Protein AF-A0A7Y3XNS7-F1 (afdb_monomer_lite)

Radius of gyration: 19.47 Å; chains: 1; bounding box: 48×20×59 Å

pLDDT: mean 71.71, std 11.74, range [40.06, 89.25]

Secondary structure (DSSP, 8-state):
--S-SHHHHHHHHHHHHHHHHHHHHHHHHHHHHHHHHHHHHT-TTHHHHHHHHHHHHHHHHHHHHHHHHHHHHHHHT-

Foldseek 3Di:
DDPPCPVVVVVVVVVVVVVVVVVVCLLVCQQVVQVVVCVVVVDPPVSNVVSVVCSVVVVVVVVVVVVVVVVVVVVVVD

Structure (mmCIF, N/CA/C/O backbone):
data_AF-A0A7Y3XNS7-F1
#
_entry.id   AF-A0A7Y3XNS7-F1
#
loop_
_atom_site.group_PDB
_atom_site.id
_atom_site.type_symbol
_atom_site.label_atom_id
_atom_site.label_alt_id
_atom_site.label_comp_id
_atom_site.label_asym_id
_atom_site.label_entity_id
_atom_site.label_seq_id
_atom_site.pdbx_PDB_ins_code
_atom_site.Cartn_x
_atom_site.Cartn_y
_atom_site.Cartn_z
_atom_site.occupancy
_atom_site.B_iso_or_equiv
_atom_site.auth_seq_id
_atom_site.auth_comp_id
_atom_site.auth_asym_id
_atom_site.auth_atom_id
_atom_site.pdbx_PDB_model_num
ATOM 1 N N . MET A 1 1 ? 7.558 4.439 -43.415 1.00 44.91 1 MET A N 1
ATOM 2 C CA . MET A 1 1 ? 6.966 4.279 -42.068 1.00 44.91 1 MET A CA 1
ATOM 3 C C . MET A 1 1 ? 6.832 2.784 -41.810 1.00 44.91 1 MET A C 1
ATOM 5 O O . MET A 1 1 ? 6.169 2.111 -42.588 1.00 44.91 1 MET A O 1
ATOM 9 N N . ASN A 1 2 ? 7.605 2.255 -40.858 1.00 40.06 2 ASN A N 1
ATOM 10 C CA . ASN A 1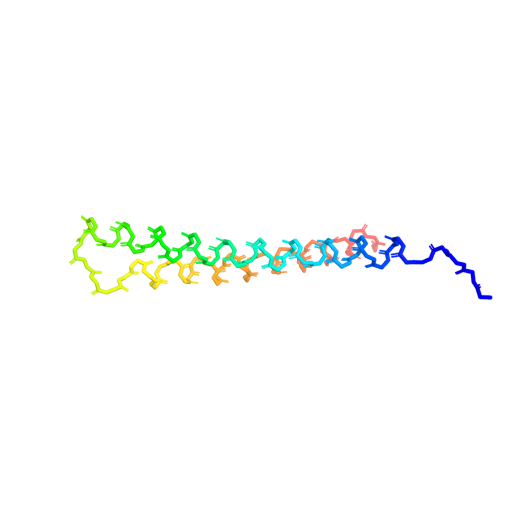 2 ? 7.865 0.822 -40.676 1.00 40.06 2 ASN A CA 1
ATOM 11 C C . ASN A 1 2 ? 6.756 0.155 -39.840 1.00 40.06 2 ASN A C 1
ATOM 13 O O . ASN A 1 2 ? 6.411 0.647 -38.773 1.00 40.06 2 ASN A O 1
ATOM 17 N N . GLN A 1 3 ? 6.203 -0.959 -40.320 1.00 55.62 3 GLN A N 1
ATOM 18 C CA . GLN A 1 3 ? 5.004 -1.624 -39.782 1.00 55.62 3 GLN A CA 1
ATOM 19 C C . GLN A 1 3 ? 5.308 -2.605 -38.626 1.00 55.62 3 GLN A C 1
ATOM 21 O O . GLN A 1 3 ? 4.713 -3.675 -38.557 1.00 55.62 3 GLN A O 1
ATOM 26 N N . ASN A 1 4 ? 6.237 -2.266 -37.722 1.00 52.31 4 ASN A N 1
ATOM 27 C CA . ASN A 1 4 ? 6.680 -3.164 -36.640 1.00 52.31 4 ASN A CA 1
ATOM 28 C C . ASN A 1 4 ? 6.652 -2.533 -35.229 1.00 52.31 4 ASN A C 1
ATOM 30 O O . ASN A 1 4 ? 7.373 -2.977 -34.343 1.00 52.31 4 ASN A O 1
ATOM 34 N N . ASP A 1 5 ? 5.831 -1.499 -35.008 1.00 56.25 5 ASP A N 1
ATOM 35 C CA . ASP A 1 5 ? 5.654 -0.872 -33.681 1.00 56.25 5 ASP A CA 1
ATOM 36 C C . ASP A 1 5 ? 4.372 -1.311 -32.957 1.00 56.25 5 ASP A C 1
ATOM 38 O O . ASP A 1 5 ? 4.303 -1.278 -31.731 1.00 56.25 5 ASP A O 1
ATOM 42 N N . SER A 1 6 ? 3.362 -1.802 -33.680 1.00 56.38 6 SER A N 1
ATOM 43 C CA . SER A 1 6 ? 2.060 -2.179 -33.109 1.00 56.38 6 SER A CA 1
ATOM 44 C C . SER A 1 6 ? 2.158 -3.310 -32.079 1.00 56.38 6 SER A C 1
ATOM 46 O O . SER A 1 6 ? 1.462 -3.276 -31.064 1.00 56.38 6 SER A O 1
ATOM 48 N N . GLY A 1 7 ? 3.070 -4.268 -32.274 1.00 57.22 7 GLY A N 1
ATOM 49 C CA . GLY A 1 7 ? 3.356 -5.312 -31.285 1.00 57.22 7 GLY A CA 1
ATOM 50 C C . GLY A 1 7 ? 4.041 -4.777 -30.023 1.00 57.22 7 GLY A C 1
ATOM 51 O O . GLY A 1 7 ? 3.747 -5.241 -28.923 1.00 57.22 7 GLY A O 1
ATOM 52 N N . ASN A 1 8 ? 4.902 -3.765 -30.154 1.00 62.53 8 ASN A N 1
ATOM 53 C CA . ASN A 1 8 ? 5.621 -3.170 -29.029 1.00 62.53 8 ASN A CA 1
ATOM 54 C C . ASN A 1 8 ? 4.748 -2.198 -28.232 1.00 62.53 8 ASN A C 1
ATOM 56 O O . ASN A 1 8 ? 4.791 -2.229 -27.007 1.00 62.53 8 ASN A O 1
ATOM 60 N N . THR A 1 9 ? 3.904 -1.394 -28.884 1.00 64.88 9 THR A N 1
ATOM 61 C CA . THR A 1 9 ? 2.957 -0.512 -28.187 1.00 64.88 9 THR A CA 1
ATOM 62 C C . THR A 1 9 ? 1.879 -1.315 -27.463 1.00 64.88 9 THR A C 1
ATOM 64 O O . THR A 1 9 ? 1.555 -0.988 -26.327 1.00 64.88 9 THR A O 1
ATOM 67 N N . PHE A 1 10 ? 1.365 -2.403 -28.053 1.00 68.00 10 PHE A N 1
ATOM 68 C CA . PHE A 1 10 ? 0.383 -3.268 -27.385 1.00 68.00 10 PHE A CA 1
ATOM 69 C C . PHE A 1 10 ? 1.000 -4.039 -26.209 1.00 68.00 10 PHE A C 1
ATOM 71 O O . PHE A 1 10 ? 0.373 -4.204 -25.164 1.00 68.00 10 PHE A O 1
ATOM 78 N N . ARG A 1 11 ? 2.265 -4.454 -26.335 1.00 66.88 11 ARG A N 1
ATOM 79 C CA . ARG A 1 11 ? 3.022 -5.090 -25.250 1.00 66.88 11 ARG A CA 1
ATOM 80 C C . ARG A 1 11 ? 3.389 -4.095 -24.144 1.00 66.88 11 ARG A C 1
ATOM 82 O O . ARG A 1 11 ? 3.279 -4.449 -22.975 1.00 66.88 11 ARG A O 1
ATOM 89 N N . ALA A 1 12 ? 3.741 -2.856 -24.490 1.00 65.44 12 ALA A N 1
ATOM 90 C CA . ALA A 1 12 ? 3.947 -1.764 -23.539 1.00 65.44 12 ALA A CA 1
ATOM 91 C C . ALA A 1 12 ? 2.643 -1.397 -22.812 1.00 65.44 12 ALA A C 1
ATOM 93 O O . ALA A 1 12 ? 2.642 -1.272 -21.594 1.00 65.44 12 ALA A O 1
ATOM 94 N N . LEU A 1 13 ? 1.517 -1.338 -23.527 1.00 70.69 13 LEU A N 1
ATOM 95 C CA . LEU A 1 13 ? 0.183 -1.174 -22.943 1.00 70.69 13 LEU A CA 1
ATOM 96 C C . LEU A 1 13 ? -0.174 -2.321 -21.996 1.00 70.69 13 LEU A C 1
ATOM 98 O O . LEU A 1 13 ? -0.664 -2.063 -20.902 1.00 70.69 13 LEU A O 1
ATOM 102 N N . GLY A 1 14 ? 0.106 -3.572 -22.371 1.00 71.00 14 GLY A N 1
ATOM 103 C CA . GLY A 1 14 ? -0.098 -4.732 -21.500 1.00 71.00 14 GLY A CA 1
ATOM 104 C C . GLY A 1 14 ? 0.769 -4.689 -20.237 1.00 71.00 14 GLY A C 1
ATOM 105 O O . GLY A 1 14 ? 0.277 -4.962 -19.144 1.00 71.00 14 GLY A O 1
ATOM 106 N N . LEU A 1 15 ? 2.033 -4.276 -20.362 1.00 63.94 15 LEU A N 1
ATOM 107 C CA . LEU A 1 15 ? 2.957 -4.093 -19.236 1.00 63.94 15 LEU A CA 1
ATOM 108 C C . LEU A 1 15 ? 2.505 -2.962 -18.295 1.00 63.94 15 LEU A C 1
ATOM 110 O O . LEU A 1 15 ? 2.433 -3.164 -17.084 1.00 63.94 15 LEU A O 1
ATOM 114 N N . THR A 1 16 ? 2.137 -1.795 -18.831 1.00 70.00 16 THR A N 1
ATOM 115 C CA . THR A 1 16 ? 1.659 -0.650 -18.039 1.00 70.00 16 THR A CA 1
ATOM 116 C C . THR A 1 16 ? 0.282 -0.909 -17.423 1.00 70.00 16 THR A C 1
ATOM 118 O O . THR A 1 16 ? 0.035 -0.540 -16.275 1.00 70.00 16 THR A O 1
ATOM 121 N N . SER A 1 17 ? -0.607 -1.605 -18.136 1.00 74.12 17 SER A N 1
ATOM 122 C CA . SER A 1 17 ? -1.898 -2.044 -17.599 1.00 74.12 17 SER A CA 1
ATOM 123 C C . SER A 1 17 ? -1.711 -3.041 -16.451 1.00 74.12 17 SER A C 1
ATOM 125 O O . SER A 1 17 ? -2.376 -2.917 -15.425 1.00 74.12 17 SER A O 1
ATOM 127 N N . GLY A 1 18 ? -0.736 -3.952 -16.563 1.00 79.81 18 GLY A N 1
ATOM 128 C CA . GLY A 1 18 ? -0.358 -4.874 -15.491 1.00 79.81 18 GLY A CA 1
ATOM 129 C C . GLY A 1 18 ? 0.098 -4.164 -14.213 1.00 79.81 18 GLY A C 1
ATOM 130 O O . GLY A 1 18 ? -0.281 -4.576 -13.120 1.00 79.81 18 GLY A O 1
ATOM 131 N N . MET A 1 19 ? 0.831 -3.053 -14.328 1.00 78.44 19 MET A N 1
ATOM 132 C CA . MET A 1 19 ? 1.236 -2.238 -13.172 1.00 78.44 19 MET A CA 1
ATOM 133 C C . MET A 1 19 ? 0.037 -1.575 -12.479 1.00 78.44 19 MET A C 1
ATOM 135 O O . MET A 1 19 ? -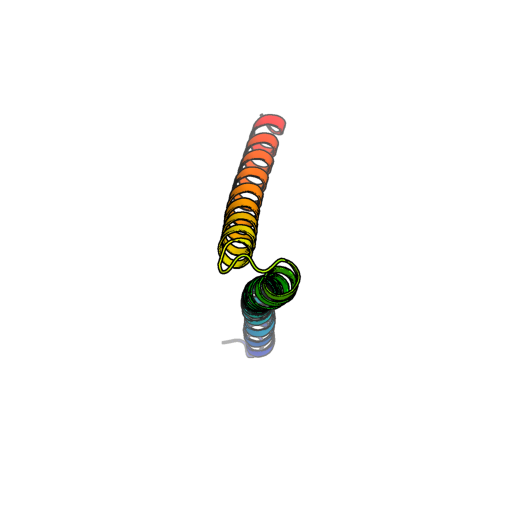0.068 -1.618 -11.252 1.00 78.44 19 MET A O 1
ATOM 139 N N . GLY A 1 20 ? -0.899 -1.015 -13.253 1.00 80.62 20 GLY A N 1
ATOM 140 C CA . GLY A 1 20 ? -2.145 -0.460 -12.715 1.00 80.62 20 GLY A CA 1
ATOM 141 C C . GLY A 1 20 ? -3.020 -1.527 -12.053 1.00 80.62 20 GLY A C 1
ATOM 142 O O . GLY A 1 20 ? -3.593 -1.291 -10.990 1.00 80.62 20 GLY A O 1
ATOM 143 N N . PHE A 1 21 ? -3.064 -2.728 -12.633 1.00 86.06 21 PHE A N 1
ATOM 144 C CA . PHE A 1 21 ? -3.778 -3.866 -12.065 1.00 86.06 21 PHE A CA 1
ATOM 145 C C . PHE A 1 21 ? -3.141 -4.352 -10.760 1.00 86.06 21 PHE A C 1
ATOM 147 O O . PHE A 1 21 ? -3.860 -4.638 -9.811 1.00 86.06 21 PHE A O 1
ATOM 154 N N . MET A 1 22 ? -1.809 -4.385 -10.672 1.00 80.88 22 MET A N 1
ATOM 155 C CA . MET A 1 22 ? -1.084 -4.736 -9.446 1.00 80.88 22 MET A CA 1
ATOM 156 C C . MET A 1 22 ? -1.394 -3.745 -8.313 1.00 80.88 22 MET A C 1
ATOM 158 O O . MET A 1 22 ? -1.670 -4.154 -7.188 1.00 80.88 22 MET A O 1
ATOM 162 N N . LEU A 1 23 ? -1.420 -2.445 -8.626 1.00 81.31 23 LEU A N 1
ATOM 163 C CA . LEU A 1 23 ? -1.822 -1.379 -7.703 1.00 81.31 23 LEU A CA 1
ATOM 164 C C . LEU A 1 23 ? -3.275 -1.536 -7.245 1.00 81.31 23 LEU A C 1
ATOM 166 O O . LEU A 1 23 ? -3.546 -1.528 -6.045 1.00 81.31 23 LEU A O 1
ATOM 170 N N . ALA A 1 24 ? -4.204 -1.727 -8.183 1.00 84.50 24 ALA A N 1
ATOM 171 C CA . ALA A 1 24 ? -5.612 -1.944 -7.871 1.00 84.50 24 ALA A CA 1
ATOM 172 C C . ALA A 1 24 ? -5.817 -3.214 -7.032 1.00 84.50 24 ALA A C 1
ATOM 174 O O . ALA A 1 24 ? -6.540 -3.182 -6.042 1.00 84.50 24 ALA A O 1
ATOM 175 N N . ALA A 1 25 ? -5.139 -4.312 -7.370 1.00 82.81 25 ALA A N 1
ATOM 176 C CA . ALA A 1 25 ? -5.184 -5.565 -6.625 1.00 82.81 25 ALA A CA 1
ATOM 177 C C . ALA A 1 25 ? -4.599 -5.416 -5.214 1.00 82.81 25 ALA A C 1
ATOM 179 O O . ALA A 1 25 ? -5.156 -5.969 -4.270 1.00 82.81 25 ALA A O 1
ATOM 180 N N . CYS A 1 26 ? -3.527 -4.638 -5.046 1.00 79.06 26 CYS A N 1
ATOM 181 C CA . CYS A 1 26 ? -2.943 -4.347 -3.738 1.00 79.06 26 CYS A CA 1
ATOM 182 C C . CYS A 1 26 ? -3.899 -3.515 -2.869 1.00 79.06 26 CYS A C 1
ATOM 184 O O . CYS A 1 26 ? -4.120 -3.842 -1.705 1.00 79.06 26 CYS A O 1
ATOM 186 N N . LEU A 1 27 ? -4.546 -2.497 -3.449 1.00 79.94 27 LEU A N 1
ATOM 187 C CA . LEU A 1 27 ? -5.547 -1.678 -2.760 1.00 79.94 27 LEU A CA 1
ATOM 188 C C . LEU A 1 27 ? -6.797 -2.481 -2.395 1.00 79.94 27 LEU A C 1
ATOM 190 O O . LEU A 1 27 ? -7.243 -2.433 -1.253 1.00 79.94 27 LEU A O 1
ATOM 194 N N . VAL A 1 28 ? -7.352 -3.242 -3.341 1.00 82.75 28 VAL A N 1
ATOM 195 C CA . VAL A 1 28 ? -8.535 -4.085 -3.115 1.00 82.75 28 VAL A CA 1
ATOM 196 C C . VAL A 1 28 ? -8.214 -5.186 -2.109 1.00 82.75 28 VAL A C 1
ATOM 198 O O . VAL A 1 28 ? -8.987 -5.395 -1.180 1.00 82.75 28 VAL A O 1
ATOM 201 N N . GLY A 1 29 ? -7.063 -5.847 -2.241 1.00 78.81 29 GLY A N 1
ATOM 202 C CA . GLY A 1 29 ? -6.596 -6.874 -1.312 1.00 78.81 29 GLY A CA 1
ATOM 203 C C . GL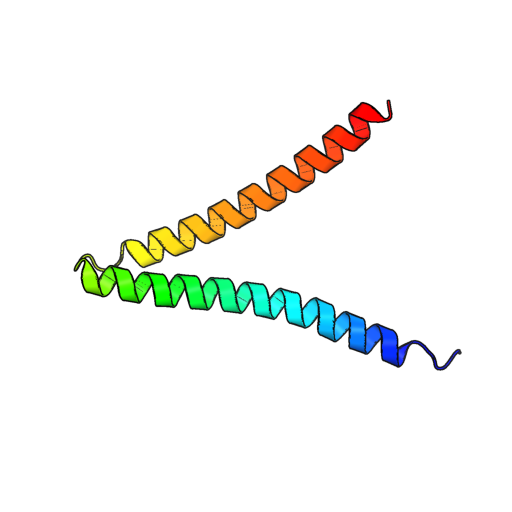Y A 1 29 ? -6.346 -6.325 0.093 1.00 78.81 29 GLY A C 1
ATOM 204 O O . GLY A 1 29 ? -6.785 -6.930 1.068 1.00 78.81 29 GLY A O 1
ATOM 205 N N . GLY A 1 30 ? -5.721 -5.152 0.207 1.00 72.19 30 GLY A N 1
ATOM 206 C CA . GLY A 1 30 ? -5.510 -4.458 1.478 1.00 72.19 30 GLY A CA 1
ATOM 207 C C . GLY A 1 30 ? -6.819 -4.002 2.122 1.00 72.19 30 GLY A C 1
ATOM 208 O O . GLY A 1 30 ? -7.014 -4.199 3.317 1.00 72.19 30 GLY A O 1
ATOM 209 N N . TYR A 1 31 ? -7.755 -3.482 1.327 1.00 71.94 31 TYR A N 1
ATOM 210 C CA . TYR A 1 31 ? -9.074 -3.049 1.786 1.00 71.94 31 TYR A CA 1
ATOM 211 C C . TYR A 1 31 ? -9.936 -4.222 2.271 1.00 71.94 31 TYR A C 1
ATOM 213 O O . TYR A 1 31 ? -10.489 -4.175 3.371 1.00 71.94 31 TYR A O 1
ATOM 221 N N . TYR A 1 32 ? -10.047 -5.289 1.474 1.00 72.00 32 TYR A N 1
ATOM 222 C CA . TYR A 1 32 ? -10.862 -6.456 1.822 1.00 72.00 32 TYR A CA 1
ATOM 223 C C . TYR A 1 32 ? -10.220 -7.296 2.925 1.00 72.00 32 TYR 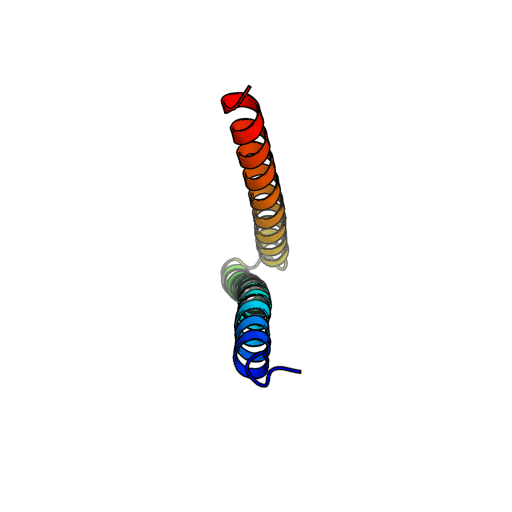A C 1
ATOM 225 O O . TYR A 1 32 ? -10.910 -7.716 3.853 1.00 72.00 32 TYR A O 1
ATOM 233 N N . GLY A 1 33 ? -8.901 -7.501 2.863 1.00 68.94 33 GLY A N 1
ATOM 234 C CA . GLY A 1 33 ? -8.140 -8.144 3.933 1.00 68.94 33 GLY A CA 1
ATOM 235 C C . GLY A 1 33 ? -8.223 -7.345 5.232 1.00 68.94 33 GLY A C 1
ATOM 236 O O . GLY A 1 33 ? -8.413 -7.922 6.302 1.00 68.94 33 GLY A O 1
ATOM 237 N N . GLY A 1 34 ? -8.196 -6.015 5.116 1.00 65.00 34 GLY A N 1
ATOM 238 C CA . GLY A 1 34 ? -8.402 -5.084 6.213 1.00 65.00 34 GLY A CA 1
ATOM 239 C C . GLY A 1 34 ? -9.781 -5.231 6.849 1.00 65.00 34 GLY A C 1
ATOM 240 O O . GLY A 1 34 ? -9.884 -5.511 8.039 1.00 65.00 34 GLY A O 1
ATOM 241 N N . ARG A 1 35 ? -10.853 -5.146 6.052 1.00 65.69 35 ARG A N 1
ATOM 242 C CA . ARG A 1 35 ? -12.232 -5.347 6.532 1.00 65.69 35 ARG A CA 1
ATOM 243 C C . ARG A 1 35 ? -12.457 -6.720 7.168 1.00 65.69 35 ARG A C 1
ATOM 245 O O . ARG A 1 35 ? -13.187 -6.808 8.151 1.00 65.69 35 ARG A O 1
ATOM 252 N N . TYR A 1 36 ? -11.876 -7.784 6.612 1.00 63.28 36 TYR A N 1
ATOM 253 C CA . TYR A 1 36 ? -12.071 -9.143 7.127 1.00 63.28 36 TYR A CA 1
ATOM 254 C C . TYR A 1 36 ? -11.435 -9.333 8.511 1.00 63.28 36 TYR A C 1
ATOM 256 O O . TYR A 1 36 ? -12.039 -9.943 9.393 1.00 63.28 36 TYR A O 1
ATOM 264 N N . LEU A 1 37 ? -10.242 -8.773 8.728 1.00 61.16 37 LEU A N 1
ATOM 265 C CA . LEU A 1 37 ? -9.617 -8.759 10.050 1.00 61.16 37 LEU A CA 1
ATOM 266 C C . LEU A 1 37 ? -10.369 -7.833 11.020 1.00 61.16 37 LEU A C 1
ATOM 268 O O . LEU A 1 37 ? -10.581 -8.221 12.164 1.00 61.16 37 LEU A O 1
ATOM 272 N N . ASP A 1 38 ? -10.831 -6.664 10.568 1.00 57.00 38 ASP A N 1
ATOM 273 C CA . ASP A 1 38 ? -11.598 -5.702 11.377 1.00 57.00 38 ASP A CA 1
ATOM 274 C C . ASP A 1 38 ? -12.897 -6.327 11.928 1.00 57.00 38 ASP A C 1
ATOM 276 O O . ASP A 1 38 ? -13.172 -6.263 13.127 1.00 57.00 38 ASP A O 1
ATOM 280 N N . SER A 1 39 ? -13.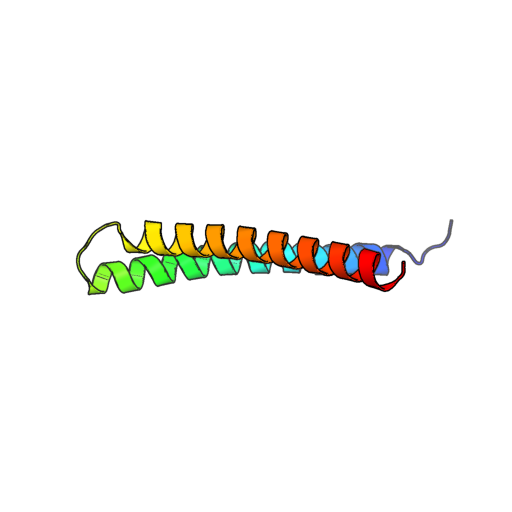611 -7.092 11.090 1.00 60.75 39 SER A N 1
ATOM 281 C CA . SER A 1 39 ? -14.798 -7.866 11.486 1.00 60.75 39 SER A CA 1
ATOM 282 C C . SER A 1 39 ? -14.510 -8.950 12.531 1.00 60.75 39 SER A C 1
ATOM 284 O O . SER A 1 39 ? -15.433 -9.390 13.216 1.00 60.75 39 SER A O 1
ATOM 286 N N . LYS A 1 40 ? -13.256 -9.405 12.650 1.00 60.44 40 LYS A N 1
ATOM 287 C CA . LYS A 1 40 ? -12.835 -10.399 13.646 1.00 60.44 40 LYS A CA 1
ATOM 288 C C . LYS A 1 40 ? -12.440 -9.759 14.982 1.00 60.44 40 LYS A C 1
ATOM 290 O O . LYS A 1 40 ? -12.497 -10.438 16.003 1.00 60.44 40 LYS A O 1
ATOM 295 N N . PHE A 1 41 ? -12.051 -8.480 14.972 1.00 62.66 41 PHE A N 1
ATOM 296 C CA . PHE A 1 41 ? -11.611 -7.724 16.152 1.00 62.66 41 PHE A CA 1
ATOM 297 C C . PHE A 1 41 ? -12.676 -6.771 16.726 1.00 62.66 41 PHE A C 1
ATOM 299 O O . PHE A 1 41 ? -12.541 -6.353 17.872 1.00 62.66 41 PHE A O 1
ATOM 306 N N . GLY A 1 42 ? -13.754 -6.470 15.990 1.00 59.09 42 GLY A N 1
ATOM 307 C CA . GLY A 1 42 ? -14.907 -5.717 16.509 1.00 59.09 42 GLY A CA 1
ATOM 308 C C . GLY A 1 42 ? -14.663 -4.215 16.714 1.00 59.09 42 GLY A C 1
ATOM 309 O O . GLY A 1 42 ? -15.415 -3.570 17.440 1.00 59.09 42 GLY A O 1
ATOM 310 N N . THR A 1 43 ? -13.620 -3.656 16.094 1.00 54.78 43 THR A N 1
ATOM 311 C CA . THR A 1 43 ? -13.226 -2.240 16.187 1.00 54.78 43 THR A CA 1
ATOM 312 C C . THR A 1 43 ? -13.365 -1.539 14.837 1.00 54.78 43 THR A C 1
ATOM 314 O O . THR A 1 43 ? -12.365 -1.170 14.219 1.00 54.78 43 THR A O 1
ATOM 317 N N . GLU A 1 44 ? -14.599 -1.325 14.383 1.00 53.47 44 GLU A N 1
ATOM 318 C CA . GLU A 1 44 ? -14.829 -0.492 13.199 1.00 53.47 44 GLU A CA 1
ATOM 319 C C . GLU A 1 44 ? -14.384 0.962 13.490 1.00 53.47 44 GLU A C 1
ATOM 321 O O . GLU A 1 44 ? -14.835 1.522 14.496 1.00 53.47 44 GLU A O 1
ATOM 326 N N . PRO A 1 45 ? -13.521 1.619 12.669 1.00 62.59 45 PRO A N 1
ATOM 327 C CA . PRO A 1 45 ? -12.872 1.175 11.426 1.00 62.59 45 PRO A CA 1
ATOM 328 C C . PRO A 1 45 ? -11.329 1.349 11.452 1.00 62.59 45 PRO A C 1
ATOM 330 O O . PRO A 1 45 ? -10.767 2.143 10.690 1.00 62.59 45 PRO A O 1
ATOM 333 N N . TRP A 1 46 ? -10.612 0.641 12.329 1.00 63.84 46 TRP A N 1
ATOM 334 C CA . TRP A 1 46 ? -9.163 0.855 12.529 1.00 63.84 46 TRP A CA 1
ATOM 335 C C . TRP A 1 46 ? -8.270 0.146 11.509 1.00 63.84 46 TRP A C 1
ATOM 337 O O . TRP A 1 46 ? -7.232 0.675 11.110 1.00 63.84 46 TRP A O 1
ATOM 347 N N . LEU A 1 47 ? -8.650 -1.041 11.048 1.00 61.25 47 LEU A N 1
ATOM 348 C CA . LEU A 1 47 ? -7.808 -1.858 10.172 1.00 61.25 47 LEU A CA 1
ATOM 349 C C . LEU A 1 47 ? -7.862 -1.387 8.713 1.00 61.25 47 LEU A C 1
ATOM 351 O O . LEU A 1 47 ? -6.901 -1.543 7.958 1.00 61.25 47 LEU A O 1
ATOM 355 N N . LEU A 1 48 ? -8.949 -0.708 8.340 1.00 65.38 48 LEU A N 1
ATOM 356 C CA . LEU A 1 48 ? -9.049 0.048 7.093 1.00 65.38 48 LEU A CA 1
ATOM 357 C C . LEU A 1 48 ? -8.009 1.183 7.083 1.00 65.38 48 LEU A C 1
ATOM 359 O O . LEU A 1 48 ? -7.239 1.293 6.134 1.00 65.38 48 LEU A O 1
ATOM 363 N N . ILE A 1 49 ? -7.894 1.937 8.182 1.00 67.94 49 ILE A N 1
ATOM 364 C CA . ILE A 1 49 ? -6.874 2.983 8.363 1.00 67.94 49 ILE A CA 1
ATOM 365 C C . ILE A 1 49 ? -5.466 2.373 8.381 1.00 67.94 49 ILE A C 1
ATOM 367 O O . ILE A 1 49 ? -4.566 2.913 7.743 1.00 67.94 49 ILE A O 1
ATOM 371 N N . ALA A 1 50 ? -5.273 1.230 9.048 1.00 72.69 50 ALA A N 1
ATOM 372 C CA . ALA A 1 50 ? -3.983 0.545 9.098 1.00 72.69 50 ALA A CA 1
ATOM 373 C C . ALA A 1 50 ? -3.522 0.070 7.714 1.00 72.69 50 ALA A C 1
ATOM 375 O O . ALA A 1 50 ? -2.372 0.294 7.358 1.00 72.69 50 ALA A O 1
ATOM 376 N N . SER A 1 51 ? -4.405 -0.537 6.915 1.00 67.81 51 SER A N 1
ATOM 377 C CA . SER A 1 51 ? -4.081 -0.989 5.554 1.00 67.81 51 SER A CA 1
ATOM 378 C C . SER A 1 51 ? -3.812 0.183 4.604 1.00 67.81 51 SER A C 1
ATOM 380 O O . SER A 1 51 ? -2.866 0.127 3.820 1.00 67.81 51 SER A O 1
ATOM 382 N N . LEU A 1 52 ? -4.564 1.283 4.734 1.00 74.44 52 LEU A N 1
ATOM 383 C CA . LEU A 1 52 ? -4.310 2.520 3.996 1.00 74.44 52 LEU A CA 1
ATOM 384 C C . LEU A 1 52 ? -2.950 3.122 4.374 1.00 74.44 52 LEU A C 1
ATOM 386 O O . LEU A 1 52 ? -2.172 3.480 3.494 1.00 74.44 52 LEU A O 1
ATOM 390 N N . LEU A 1 53 ? -2.647 3.191 5.675 1.00 79.56 53 LEU A N 1
ATOM 391 C CA . LEU A 1 53 ? -1.369 3.677 6.196 1.00 79.56 53 LEU A CA 1
ATOM 392 C C . LEU A 1 53 ? -0.209 2.785 5.768 1.00 79.56 53 LEU A C 1
ATOM 394 O O . LEU A 1 53 ? 0.833 3.311 5.403 1.00 79.56 53 LEU A O 1
ATOM 398 N N . LEU A 1 54 ? -0.376 1.462 5.773 1.00 79.31 54 LEU A N 1
ATOM 399 C CA . LEU A 1 54 ? 0.648 0.524 5.315 1.00 79.31 54 LEU A CA 1
ATOM 400 C C . LEU A 1 54 ? 0.888 0.648 3.813 1.00 79.31 54 LEU A C 1
ATOM 402 O O . LEU A 1 54 ? 2.037 0.633 3.387 1.00 79.31 54 LEU A O 1
ATOM 406 N N . CYS A 1 55 ? -0.168 0.803 3.015 1.00 80.06 55 CYS A N 1
ATOM 407 C CA . CYS A 1 55 ? -0.043 0.989 1.573 1.00 80.06 55 CYS A CA 1
ATOM 408 C C . CYS A 1 55 ? 0.630 2.332 1.247 1.00 80.06 55 CYS A C 1
ATOM 410 O O . CYS A 1 55 ? 1.529 2.392 0.408 1.00 80.06 55 CYS A O 1
ATOM 412 N N . LEU A 1 56 ? 0.244 3.398 1.953 1.00 83.69 56 LEU A N 1
ATOM 413 C CA . LEU A 1 56 ? 0.845 4.723 1.829 1.00 83.69 56 LEU A CA 1
ATOM 414 C C . LEU A 1 56 ? 2.313 4.714 2.275 1.00 83.69 56 LEU A C 1
ATOM 416 O O . LEU A 1 56 ? 3.182 5.190 1.549 1.00 83.69 56 LEU A O 1
ATOM 420 N N . ALA A 1 57 ? 2.604 4.133 3.439 1.00 85.25 57 ALA A N 1
ATOM 421 C CA . ALA A 1 57 ? 3.961 3.995 3.950 1.00 85.25 57 ALA A CA 1
ATOM 422 C C . ALA A 1 57 ? 4.817 3.134 3.017 1.00 85.25 57 ALA A C 1
ATOM 424 O O . ALA A 1 57 ? 5.937 3.518 2.705 1.00 85.25 57 ALA A O 1
ATOM 425 N N . GLY A 1 58 ? 4.285 2.017 2.515 1.00 85.38 58 GLY A N 1
ATOM 426 C CA . GLY A 1 58 ? 4.961 1.151 1.551 1.00 85.38 58 GLY A CA 1
ATOM 427 C C . GLY A 1 58 ? 5.325 1.890 0.264 1.00 85.38 58 GLY A C 1
ATOM 428 O O . GLY A 1 58 ? 6.473 1.823 -0.167 1.00 85.38 58 GLY A O 1
ATOM 429 N N . GLY A 1 59 ? 4.394 2.668 -0.298 1.00 81.75 59 GLY A N 1
ATOM 430 C CA . GLY A 1 59 ? 4.657 3.493 -1.481 1.00 81.75 59 GLY A CA 1
ATOM 431 C C . GLY A 1 59 ? 5.721 4.569 -1.241 1.00 81.75 59 GLY A C 1
ATOM 432 O O . GLY A 1 59 ? 6.621 4.743 -2.059 1.00 81.75 59 GLY A O 1
ATOM 433 N N . ILE A 1 60 ? 5.667 5.259 -0.098 1.00 87.75 60 ILE A N 1
ATOM 434 C CA . ILE A 1 60 ? 6.668 6.275 0.268 1.00 87.75 60 ILE A CA 1
ATOM 435 C C . ILE A 1 60 ? 8.047 5.634 0.485 1.00 87.75 60 ILE A C 1
ATOM 437 O O . ILE A 1 60 ? 9.057 6.179 0.038 1.00 87.75 60 ILE A O 1
ATOM 441 N N . LEU A 1 61 ? 8.107 4.480 1.155 1.00 88.12 61 LEU A N 1
ATOM 442 C CA . LEU A 1 61 ? 9.355 3.760 1.404 1.00 88.12 61 LEU A CA 1
ATOM 443 C C . LEU A 1 61 ? 9.998 3.273 0.105 1.00 88.12 61 LEU A C 1
ATOM 445 O O . LEU A 1 61 ? 11.203 3.449 -0.048 1.00 88.12 61 LEU A O 1
ATOM 449 N N . GLU A 1 62 ? 9.216 2.732 -0.830 1.00 87.25 62 GLU A N 1
ATOM 450 C CA . GLU A 1 62 ? 9.683 2.338 -2.168 1.00 87.25 62 GLU A CA 1
ATOM 451 C C . GLU A 1 62 ? 10.337 3.511 -2.907 1.00 87.25 62 GLU A C 1
ATOM 453 O O . GLU A 1 62 ? 11.488 3.421 -3.337 1.00 87.25 62 GLU A O 1
ATOM 458 N N . VAL A 1 63 ? 9.655 4.659 -2.969 1.00 87.50 63 VAL A N 1
ATOM 459 C CA . VAL A 1 63 ? 10.182 5.863 -3.632 1.00 87.50 63 VAL A CA 1
ATOM 460 C C . VAL A 1 63 ? 11.467 6.346 -2.960 1.00 87.50 63 VAL A C 1
ATOM 462 O O . VAL A 1 63 ? 12.466 6.606 -3.633 1.00 87.50 63 VAL A O 1
ATOM 465 N N . CYS A 1 64 ? 11.486 6.420 -1.628 1.00 87.44 64 CYS A N 1
ATOM 466 C CA . CYS A 1 64 ? 12.682 6.791 -0.874 1.00 87.44 64 CYS A CA 1
ATOM 467 C C . CYS A 1 64 ? 13.843 5.813 -1.104 1.00 87.44 64 CYS A C 1
ATOM 469 O O . CYS A 1 64 ? 14.995 6.242 -1.189 1.00 87.44 64 CYS A O 1
ATOM 471 N N . HIS A 1 65 ? 13.567 4.512 -1.206 1.00 88.75 65 HIS A N 1
ATOM 472 C CA . HIS A 1 65 ? 14.581 3.498 -1.474 1.00 88.75 65 HIS A CA 1
ATOM 473 C C . HIS A 1 65 ? 15.153 3.665 -2.883 1.00 88.75 65 HIS A C 1
ATOM 475 O O . HIS A 1 65 ? 16.373 3.674 -3.047 1.00 88.75 65 HIS A O 1
ATOM 481 N N . MET A 1 66 ? 14.293 3.876 -3.882 1.00 89.25 66 MET A N 1
ATOM 482 C CA . MET A 1 66 ? 14.701 4.098 -5.267 1.00 89.25 66 MET A CA 1
ATOM 483 C C . MET A 1 66 ? 15.587 5.341 -5.400 1.00 89.25 66 MET A C 1
ATOM 485 O O . MET A 1 66 ? 16.648 5.272 -6.015 1.00 89.25 66 MET A O 1
ATOM 489 N N . ILE A 1 67 ? 15.207 6.451 -4.757 1.00 88.81 67 ILE A N 1
ATOM 490 C CA . ILE A 1 67 ? 15.998 7.691 -4.754 1.00 88.81 67 ILE A CA 1
ATOM 491 C C . ILE A 1 67 ? 17.347 7.477 -4.064 1.00 88.81 67 ILE A C 1
ATOM 493 O O . ILE A 1 67 ? 18.380 7.852 -4.611 1.00 88.81 67 ILE A O 1
ATOM 497 N N . LYS A 1 68 ? 17.372 6.846 -2.883 1.00 85.88 68 LYS A N 1
ATOM 498 C CA . LYS A 1 68 ? 18.630 6.555 -2.175 1.00 85.88 68 LYS A CA 1
ATOM 499 C C . LYS A 1 68 ? 19.560 5.675 -2.999 1.00 85.88 68 LYS A C 1
ATOM 501 O O . LYS A 1 68 ? 20.765 5.906 -2.999 1.00 85.88 68 LYS A O 1
ATOM 506 N N . LYS A 1 69 ? 19.008 4.678 -3.687 1.00 84.12 69 LYS A N 1
ATOM 507 C CA . LYS A 1 69 ? 19.776 3.795 -4.559 1.00 84.12 69 LYS A CA 1
ATOM 508 C C . LYS A 1 69 ? 20.352 4.568 -5.749 1.00 84.12 69 LYS A C 1
ATOM 510 O O . LYS A 1 69 ? 21.552 4.493 -5.970 1.00 84.12 69 LYS A O 1
ATOM 515 N N . ALA A 1 70 ? 19.538 5.387 -6.414 1.00 84.62 70 ALA A N 1
ATOM 516 C CA . ALA A 1 70 ? 19.977 6.230 -7.525 1.00 84.62 70 ALA A CA 1
ATOM 517 C C . ALA A 1 70 ? 21.067 7.241 -7.115 1.00 84.62 70 ALA A C 1
ATOM 519 O O . ALA A 1 70 ? 22.042 7.422 -7.836 1.00 84.62 70 ALA A O 1
ATOM 520 N N . MET A 1 71 ? 20.948 7.869 -5.939 1.00 83.06 71 MET A N 1
ATOM 521 C CA . MET A 1 71 ? 21.981 8.790 -5.443 1.00 83.06 71 MET A CA 1
ATOM 522 C C . MET A 1 71 ? 23.267 8.067 -5.038 1.00 83.06 71 MET A C 1
ATOM 524 O O . MET A 1 71 ? 24.355 8.575 -5.281 1.00 83.06 71 MET A O 1
ATOM 528 N N . LYS A 1 72 ? 23.159 6.871 -4.450 1.00 80.25 72 LYS A N 1
ATOM 529 C CA . LYS A 1 72 ? 24.331 6.062 -4.101 1.00 80.25 72 LYS A CA 1
ATOM 530 C C . LYS A 1 72 ? 25.088 5.572 -5.337 1.00 80.25 72 LYS A C 1
ATOM 532 O O . LYS A 1 72 ? 26.307 5.466 -5.289 1.00 80.25 72 LYS A O 1
ATOM 537 N N . GLU A 1 73 ? 24.383 5.283 -6.425 1.00 76.50 73 GLU A N 1
ATOM 538 C CA . GLU A 1 73 ? 25.003 4.958 -7.713 1.00 76.50 73 GLU A CA 1
ATOM 539 C C . GLU A 1 73 ? 25.766 6.171 -8.277 1.00 76.50 73 GLU A C 1
ATOM 541 O O . GLU A 1 73 ? 26.920 6.021 -8.661 1.00 76.50 73 GLU A O 1
ATOM 546 N N . ALA A 1 74 ? 25.201 7.382 -8.197 1.00 71.75 74 ALA A N 1
ATOM 547 C CA . ALA A 1 74 ? 25.877 8.612 -8.626 1.00 71.75 74 ALA A CA 1
ATOM 548 C C . ALA A 1 74 ? 27.102 8.997 -7.768 1.00 71.75 74 ALA A C 1
ATOM 550 O O . ALA A 1 74 ? 28.033 9.615 -8.273 1.00 71.75 74 ALA A O 1
ATOM 551 N N . GLU A 1 75 ? 27.111 8.646 -6.478 1.00 71.56 75 GLU A N 1
ATOM 552 C CA . GLU A 1 75 ? 28.254 8.877 -5.580 1.00 71.56 75 GLU A CA 1
ATOM 553 C C . GLU A 1 75 ? 29.385 7.862 -5.802 1.00 71.56 75 GLU A C 1
ATOM 555 O O . GLU A 1 75 ? 30.554 8.207 -5.680 1.00 71.56 75 GLU A O 1
ATOM 560 N N . ASN A 1 76 ? 29.058 6.614 -6.153 1.00 65.50 76 ASN A N 1
ATOM 561 C CA . ASN A 1 76 ? 30.049 5.552 -6.353 1.00 65.50 76 ASN A CA 1
ATOM 562 C C . ASN A 1 76 ? 30.735 5.601 -7.736 1.00 65.50 76 ASN A C 1
ATOM 564 O O . ASN A 1 76 ? 31.695 4.868 -7.964 1.00 65.50 76 ASN A O 1
ATOM 568 N N . GLU A 1 77 ? 30.240 6.436 -8.652 1.00 60.53 77 GLU A N 1
ATOM 569 C CA . GLU A 1 77 ? 30.849 6.716 -9.962 1.00 60.53 77 GLU A CA 1
ATOM 570 C C . GLU A 1 77 ? 31.659 8.034 -9.991 1.00 60.53 77 GLU A C 1
ATOM 572 O O . GLU A 1 77 ? 32.161 8.412 -11.052 1.00 60.53 77 GLU A O 1
ATOM 577 N N . GLY A 1 78 ? 31.793 8.722 -8.846 1.00 49.88 78 GLY A N 1
ATOM 578 C CA . GLY A 1 78 ? 32.560 9.966 -8.672 1.00 49.88 78 GLY A CA 1
ATOM 579 C C . GLY A 1 78 ? 33.970 9.777 -8.123 1.00 49.88 78 GLY A C 1
ATOM 580 O O . GLY A 1 78 ? 34.174 8.878 -7.278 1.00 49.88 78 GLY A O 1
#

Sequence (78 aa):
MNQNDSGNTFRALGLTSGMGFMLAACLVGGYYGGRYLDSKFG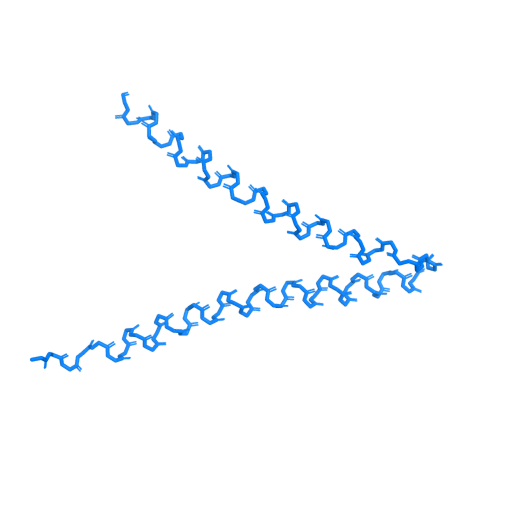TEPWLLIASLLLCLAGGILEVCHMIKKAMKEAENEG